Protein AF-A0AAE4YUL5-F1 (afdb_monomer_lite)

pLDDT: mean 82.05, std 11.17, range [48.53, 95.25]

Radius of gyration: 20.86 Å; chains: 1; bounding box: 47×26×71 Å

Sequence (178 aa):
MKFRDRIGEFDAAWAALTATATVVIALVAKMVAPPPTLWREAAQVPYVLEFIVIIILSASMAGRKPDLETNFKWVLPLVLALVCTVAYYVLTTQFSCPFTDNRMAIGWAYLPTAAEYIARNPGQDCSLLIADYIGNTNMIWPAYQIIIMWLFIYFAYVLAVAFAAMTVVRAIQHVLIK

Organism: NCBI:txid2081791

Secondary structure (DSSP, 8-state):
--HHHHHHHHHHHHHHHHHHHHHHHHHHHHHHSPPPB--TTS-PPPHHHHHHHHHHHHHHHHSSPPPTT-THHHHHHHHHHHHHHHHHHHHHHHHEEEETTEEEE--SS--HHHHHHHHHSTT--HHHHHHHTTT-GGGTS-HHHHHHHHHHHHHHHHHHHHHHHHHHHHHHHHHH--

Structure (mmCIF, N/CA/C/O backbone):
data_AF-A0AAE4YUL5-F1
#
_entry.id   AF-A0AAE4YUL5-F1
#
loop_
_atom_site.group_PDB
_atom_site.id
_atom_site.type_symbol
_atom_site.label_atom_id
_atom_site.label_alt_id
_atom_site.label_comp_id
_atom_site.label_asym_id
_atom_site.label_entity_id
_atom_site.label_seq_id
_atom_site.pdbx_PDB_ins_code
_atom_site.Cartn_x
_atom_site.Cartn_y
_atom_site.Cartn_z
_atom_site.occupancy
_atom_site.B_iso_or_equiv
_atom_site.auth_seq_id
_atom_site.auth_comp_id
_atom_site.auth_asym_id
_atom_site.auth_atom_id
_atom_site.pdbx_PDB_model_num
ATOM 1 N N . MET A 1 1 ? -19.839 8.782 43.321 1.00 53.97 1 MET A N 1
ATOM 2 C CA . MET A 1 1 ? -19.091 8.831 42.044 1.00 53.97 1 MET A CA 1
ATOM 3 C C . MET A 1 1 ? -19.842 9.725 41.078 1.00 53.97 1 MET A C 1
ATOM 5 O O . MET A 1 1 ? -21.048 9.542 40.934 1.00 53.97 1 MET A O 1
ATOM 9 N N . LYS A 1 2 ? -19.187 10.753 40.529 1.00 61.16 2 LYS A N 1
ATOM 10 C CA . LYS A 1 2 ? -19.848 11.790 39.722 1.00 61.16 2 LYS A CA 1
ATOM 11 C C . LYS A 1 2 ? -20.058 11.261 38.301 1.00 61.16 2 LYS A C 1
ATOM 13 O O . LYS A 1 2 ? -19.206 10.572 37.762 1.00 61.16 2 LYS A O 1
ATOM 18 N N . PHE A 1 3 ? -21.179 11.618 37.678 1.00 61.88 3 PHE A N 1
ATOM 19 C CA . PHE A 1 3 ? -21.553 11.244 36.302 1.00 61.88 3 PHE A CA 1
ATOM 20 C C . PHE A 1 3 ? -20.430 11.487 35.270 1.00 61.88 3 PHE A C 1
ATOM 22 O O . PHE A 1 3 ? -20.288 10.749 34.302 1.00 61.88 3 PHE A O 1
ATOM 29 N N . ARG A 1 4 ? -19.580 12.486 35.533 1.00 64.81 4 ARG A N 1
ATOM 30 C CA . ARG A 1 4 ? -18.412 12.853 34.727 1.00 64.81 4 ARG A CA 1
ATOM 31 C C . ARG A 1 4 ? -17.292 11.799 34.733 1.00 64.81 4 ARG A C 1
ATOM 33 O O . ARG A 1 4 ? -16.616 11.662 33.721 1.00 64.81 4 ARG A O 1
ATOM 40 N N . ASP A 1 5 ? -17.143 11.033 35.814 1.00 67.81 5 ASP A N 1
ATOM 41 C CA . ASP A 1 5 ? -16.128 9.974 35.926 1.00 67.81 5 ASP A CA 1
ATOM 42 C C . ASP A 1 5 ? -16.498 8.778 35.028 1.00 67.81 5 ASP A C 1
ATOM 44 O O . ASP A 1 5 ? -15.660 8.270 34.289 1.00 67.81 5 ASP A O 1
ATOM 48 N N . ARG A 1 6 ? -17.791 8.412 34.981 1.00 60.84 6 ARG A N 1
ATOM 49 C CA . ARG A 1 6 ? -18.301 7.343 34.097 1.00 60.84 6 ARG A CA 1
ATOM 50 C C . ARG A 1 6 ? -18.202 7.680 32.608 1.00 60.84 6 ARG A C 1
ATOM 52 O O . ARG A 1 6 ? -18.005 6.780 31.800 1.00 60.84 6 ARG A O 1
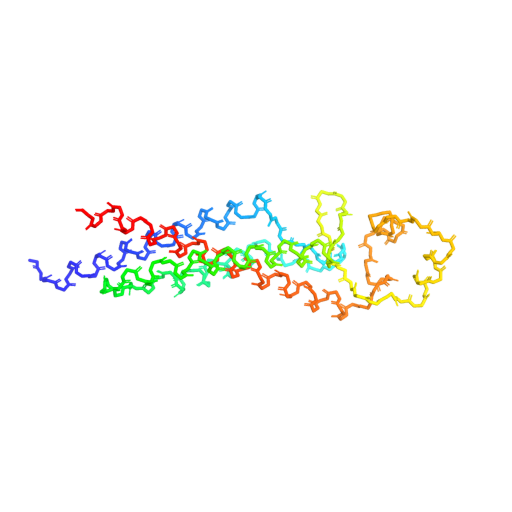ATOM 59 N N . ILE A 1 7 ? -18.354 8.954 32.235 1.00 63.06 7 ILE A N 1
ATOM 60 C CA . ILE A 1 7 ? -18.182 9.391 30.838 1.00 63.06 7 ILE A CA 1
ATOM 61 C C . ILE A 1 7 ? -16.717 9.223 30.417 1.00 63.06 7 ILE A C 1
ATOM 63 O O . ILE A 1 7 ? -16.456 8.671 29.353 1.00 63.06 7 ILE A O 1
ATOM 67 N N . GLY A 1 8 ? -15.770 9.620 31.275 1.00 63.34 8 GLY A N 1
ATOM 68 C CA . GLY A 1 8 ? -14.339 9.467 30.998 1.00 63.34 8 GLY A CA 1
ATOM 69 C C . GLY A 1 8 ? -13.903 8.005 30.860 1.00 63.34 8 GLY A C 1
ATOM 70 O O . GLY A 1 8 ? -13.159 7.674 29.940 1.00 63.34 8 GLY A O 1
ATOM 71 N N . GLU A 1 9 ? -14.407 7.116 31.720 1.00 68.19 9 GLU A N 1
ATOM 72 C CA . GLU A 1 9 ? -14.160 5.670 31.614 1.00 68.19 9 GLU A CA 1
ATOM 73 C C . GLU A 1 9 ? -14.733 5.080 30.320 1.00 68.19 9 GLU A C 1
ATOM 75 O O . GLU A 1 9 ? -14.076 4.274 29.660 1.00 68.19 9 GLU A O 1
ATOM 80 N N . PHE A 1 10 ? -15.935 5.507 29.924 1.00 67.75 10 PHE A N 1
ATOM 81 C CA . PHE A 1 10 ? -16.567 5.051 28.689 1.00 67.75 10 PHE A CA 1
ATOM 82 C C . PHE A 1 10 ? -15.803 5.516 27.444 1.00 67.75 10 PHE A C 1
ATOM 84 O O . PHE A 1 10 ? -15.589 4.727 26.524 1.00 67.75 10 PHE A O 1
ATOM 91 N N . ASP A 1 11 ? -15.351 6.769 27.416 1.00 69.81 11 ASP A N 1
ATOM 92 C CA . ASP A 1 11 ? -14.586 7.311 26.291 1.00 69.81 11 ASP A CA 1
ATOM 93 C C . ASP A 1 11 ? -13.196 6.654 26.187 1.00 69.81 11 ASP A C 1
ATOM 95 O O . ASP A 1 11 ? -12.734 6.349 25.085 1.00 69.81 11 ASP A O 1
ATOM 99 N N . ALA A 1 12 ? -12.560 6.342 27.322 1.00 74.00 12 ALA A N 1
ATOM 100 C CA . ALA A 1 12 ? -11.307 5.589 27.358 1.00 74.00 12 ALA A CA 1
ATOM 101 C C . ALA A 1 12 ? -11.486 4.136 26.883 1.00 74.00 12 ALA A C 1
ATOM 103 O O . ALA A 1 12 ? -10.689 3.643 26.081 1.00 74.00 12 ALA A O 1
ATOM 104 N N . ALA A 1 13 ? -12.552 3.458 27.316 1.00 76.19 13 ALA A N 1
ATOM 105 C CA . ALA A 1 13 ? -12.883 2.110 26.855 1.00 76.19 13 ALA A CA 1
ATOM 106 C C . ALA A 1 13 ? -13.197 2.085 25.349 1.00 76.19 13 ALA A C 1
ATOM 108 O O . ALA A 1 13 ? -12.771 1.178 24.632 1.00 76.19 13 ALA A O 1
ATOM 109 N N . TRP A 1 14 ? -13.886 3.112 24.846 1.00 76.44 14 TRP A N 1
ATOM 110 C CA . TRP A 1 14 ? -14.178 3.277 23.425 1.00 76.44 14 TRP A CA 1
ATOM 111 C C . TRP A 1 14 ? -12.907 3.482 22.589 1.00 76.44 14 TRP A C 1
ATOM 113 O O . TRP A 1 14 ? -12.712 2.830 21.557 1.00 76.44 14 TRP A O 1
ATOM 123 N N . ALA A 1 15 ? -11.998 4.336 23.059 1.00 75.88 15 ALA A N 1
ATOM 124 C CA . ALA A 1 15 ? -10.690 4.533 22.441 1.00 75.88 15 ALA A CA 1
ATOM 125 C C . ALA A 1 15 ? -9.857 3.236 22.436 1.00 75.88 15 ALA A C 1
ATOM 127 O O . ALA A 1 15 ? -9.230 2.902 21.432 1.00 75.88 15 ALA A O 1
ATOM 128 N N . ALA A 1 16 ? -9.898 2.456 23.520 1.00 78.25 16 ALA A N 1
ATOM 129 C CA . ALA A 1 16 ? -9.189 1.181 23.601 1.00 78.25 16 ALA A CA 1
ATOM 130 C C . ALA A 1 16 ? -9.748 0.135 22.618 1.00 78.25 16 ALA A C 1
ATOM 132 O O . ALA A 1 16 ? -8.980 -0.542 21.927 1.00 78.25 16 ALA A O 1
ATOM 133 N N . LEU A 1 17 ? -11.077 0.031 22.499 1.00 78.38 17 LEU A N 1
ATOM 134 C CA . LEU A 1 17 ? -11.736 -0.885 21.560 1.00 78.38 17 LEU A CA 1
ATOM 135 C C . LEU A 1 17 ? -11.424 -0.527 20.104 1.00 78.38 17 LEU A C 1
ATOM 137 O O . LEU A 1 17 ? -11.065 -1.398 19.312 1.00 78.38 17 LEU A O 1
ATOM 141 N N . THR A 1 18 ? -11.517 0.758 19.758 1.00 78.81 18 THR A N 1
ATOM 142 C CA . THR A 1 18 ? -11.222 1.252 18.403 1.00 78.81 18 THR A CA 1
ATOM 143 C C . THR A 1 18 ? -9.760 1.053 18.023 1.00 78.81 18 THR A C 1
ATOM 145 O O . THR A 1 18 ? -9.481 0.589 16.914 1.00 78.81 18 THR A O 1
ATOM 148 N N . ALA A 1 19 ? -8.829 1.326 18.940 1.00 81.12 19 ALA A N 1
ATOM 149 C CA . ALA A 1 19 ? -7.408 1.064 18.734 1.00 81.12 19 ALA A CA 1
ATOM 150 C C . ALA A 1 19 ? -7.133 -0.434 18.532 1.00 81.12 19 ALA A C 1
ATOM 152 O O . ALA A 1 19 ? -6.438 -0.808 17.590 1.00 81.12 19 ALA A O 1
ATOM 153 N N . THR A 1 20 ? -7.731 -1.300 19.354 1.00 83.88 20 THR A N 1
ATOM 154 C CA . THR A 1 20 ? -7.545 -2.757 19.247 1.00 83.88 20 THR A CA 1
ATOM 155 C C . THR A 1 20 ? -8.085 -3.298 17.924 1.00 83.88 20 THR A C 1
ATOM 157 O O . THR A 1 20 ? -7.374 -4.011 17.217 1.00 83.88 20 THR A O 1
ATOM 160 N N . ALA A 1 21 ? -9.310 -2.923 17.540 1.00 82.69 21 ALA A N 1
ATOM 161 C CA . ALA A 1 21 ? -9.900 -3.329 16.264 1.00 82.69 21 ALA A CA 1
ATOM 162 C C . ALA A 1 21 ? -9.049 -2.859 15.075 1.00 82.69 21 ALA A C 1
ATOM 164 O O . ALA A 1 21 ? -8.767 -3.633 14.163 1.00 82.69 21 ALA A O 1
ATOM 165 N N . THR A 1 22 ? -8.581 -1.611 15.125 1.00 82.44 22 THR A N 1
ATOM 166 C CA . THR A 1 22 ? -7.681 -1.035 14.123 1.00 82.44 22 THR A CA 1
ATOM 167 C C . THR A 1 22 ? -6.387 -1.836 13.987 1.00 82.44 22 THR A C 1
ATOM 169 O O . THR A 1 22 ? -5.991 -2.166 12.873 1.00 82.44 22 THR A O 1
ATOM 172 N N . VAL A 1 23 ? -5.741 -2.175 15.106 1.00 84.94 23 VAL A N 1
ATOM 173 C CA . VAL A 1 23 ? -4.501 -2.965 15.124 1.00 84.94 23 VAL A CA 1
ATOM 174 C C . VAL A 1 23 ? -4.720 -4.335 14.488 1.00 84.94 23 VAL A C 1
ATOM 176 O O . VAL A 1 23 ? -3.956 -4.730 13.609 1.00 84.94 23 VAL A O 1
ATOM 179 N N . VAL A 1 24 ? -5.777 -5.044 14.891 1.00 87.50 24 VAL A N 1
ATOM 180 C CA . VAL A 1 24 ? -6.096 -6.374 14.352 1.00 87.50 24 VAL A CA 1
ATOM 181 C C . VAL A 1 24 ? -6.345 -6.300 12.847 1.00 87.50 24 VAL A C 1
ATOM 183 O O . VAL A 1 24 ? -5.797 -7.098 12.092 1.00 87.50 24 VAL A O 1
ATOM 186 N N . ILE A 1 25 ? -7.118 -5.318 12.388 1.00 87.56 25 ILE A N 1
ATOM 187 C CA . ILE A 1 25 ? -7.466 -5.174 10.970 1.00 87.56 25 ILE A CA 1
ATOM 188 C C . ILE A 1 25 ? -6.254 -4.760 10.141 1.00 87.56 25 ILE A C 1
ATOM 190 O O . ILE A 1 25 ? -6.070 -5.294 9.053 1.00 87.56 25 ILE A O 1
ATOM 194 N N . ALA A 1 26 ? -5.389 -3.887 10.657 1.00 84.00 26 ALA A N 1
ATOM 195 C CA . ALA A 1 26 ? -4.133 -3.534 10.002 1.00 84.00 26 ALA A CA 1
ATOM 196 C C . ALA A 1 26 ? -3.204 -4.751 9.840 1.00 84.00 26 ALA A C 1
ATOM 198 O O . ALA A 1 26 ? -2.591 -4.920 8.785 1.00 84.00 26 ALA A O 1
ATOM 199 N N . LEU A 1 27 ? -3.127 -5.624 10.853 1.00 86.88 27 LEU A N 1
ATOM 200 C CA . LEU A 1 27 ? -2.355 -6.869 10.780 1.00 86.88 27 LEU A CA 1
ATOM 201 C C . LEU A 1 27 ? -2.937 -7.839 9.746 1.00 86.88 27 LEU A C 1
ATOM 203 O O . LEU A 1 27 ? -2.198 -8.345 8.903 1.00 86.88 27 LEU A O 1
ATOM 207 N N . VAL A 1 28 ? -4.254 -8.062 9.778 1.00 88.00 28 VAL A N 1
ATOM 208 C CA . VAL A 1 28 ? -4.941 -8.940 8.818 1.00 88.00 28 VAL A CA 1
ATOM 209 C C . VAL A 1 28 ? -4.791 -8.406 7.395 1.00 88.00 28 VAL A C 1
ATOM 211 O O . VAL A 1 28 ? -4.443 -9.166 6.496 1.00 88.00 28 VAL A O 1
ATOM 214 N N . ALA A 1 29 ? -4.987 -7.104 7.186 1.00 86.25 29 ALA A N 1
ATOM 215 C CA . ALA A 1 29 ? -4.842 -6.477 5.876 1.00 86.25 29 ALA A CA 1
ATOM 216 C C . ALA A 1 29 ? -3.440 -6.687 5.300 1.00 86.25 29 ALA A C 1
ATOM 218 O O . ALA A 1 29 ? -3.310 -7.084 4.145 1.00 86.25 29 ALA A O 1
ATOM 219 N N . LYS A 1 30 ? -2.402 -6.529 6.127 1.00 84.56 30 LYS A N 1
ATOM 220 C CA . LYS A 1 30 ? -1.016 -6.744 5.706 1.00 84.56 30 LYS A CA 1
ATOM 221 C C . LYS A 1 30 ? -0.727 -8.198 5.322 1.00 84.56 30 LYS A C 1
ATOM 223 O O . LYS A 1 30 ? 0.074 -8.432 4.425 1.00 84.56 30 LYS A O 1
ATOM 228 N N . MET A 1 31 ? -1.354 -9.165 5.993 1.00 86.69 31 MET A N 1
ATOM 229 C CA . MET A 1 31 ? -1.189 -10.589 5.678 1.00 86.69 31 MET A CA 1
ATOM 230 C C . MET A 1 31 ? -1.940 -11.004 4.412 1.00 86.69 31 MET A C 1
ATOM 232 O O . MET A 1 31 ? -1.458 -11.846 3.663 1.00 86.69 31 MET A O 1
ATOM 236 N N . VAL A 1 32 ? -3.127 -10.439 4.187 1.00 87.62 32 VAL A N 1
ATOM 237 C CA . VAL A 1 32 ? -3.997 -10.821 3.066 1.00 87.62 32 VAL A CA 1
ATOM 238 C C . VAL A 1 32 ? -3.602 -10.103 1.778 1.00 87.62 32 VAL A C 1
ATOM 240 O O . VAL A 1 32 ? -3.636 -10.700 0.705 1.00 87.62 32 VAL A O 1
ATOM 243 N N . ALA A 1 33 ? -3.251 -8.824 1.875 1.00 86.00 33 ALA A N 1
ATOM 244 C CA . ALA A 1 33 ? -3.008 -7.961 0.730 1.00 86.00 33 ALA A CA 1
ATOM 245 C C . ALA A 1 33 ? -1.938 -6.908 1.067 1.00 86.00 33 ALA A C 1
ATOM 247 O O . ALA A 1 33 ? -2.267 -5.741 1.295 1.00 86.00 33 ALA A O 1
ATOM 248 N N . PRO A 1 34 ? -0.653 -7.304 1.142 1.00 87.06 34 PRO A N 1
ATOM 249 C CA . PRO A 1 34 ? 0.419 -6.359 1.412 1.00 87.06 34 PRO A CA 1
ATOM 250 C C . PRO A 1 34 ? 0.490 -5.307 0.294 1.00 87.06 34 PRO A C 1
ATOM 252 O O . PRO A 1 34 ? 0.358 -5.646 -0.889 1.00 87.06 34 PRO A O 1
ATOM 255 N N . PRO A 1 35 ? 0.702 -4.021 0.621 1.00 87.00 35 PRO A N 1
ATOM 256 C CA . PRO A 1 35 ? 0.889 -3.007 -0.403 1.00 87.00 35 PRO A CA 1
ATOM 257 C C . PRO A 1 35 ? 2.162 -3.296 -1.209 1.00 87.00 35 PRO A C 1
ATOM 259 O O . PRO A 1 35 ? 3.116 -3.880 -0.685 1.00 87.00 35 PRO A O 1
ATOM 262 N N . PRO A 1 36 ? 2.196 -2.900 -2.492 1.00 87.44 36 PRO A N 1
ATOM 263 C CA . PRO A 1 36 ? 3.362 -3.129 -3.321 1.00 87.44 36 PRO A CA 1
ATOM 264 C C . PRO A 1 36 ? 4.572 -2.373 -2.773 1.00 87.44 36 PRO A C 1
ATOM 266 O O . PRO A 1 36 ? 4.456 -1.275 -2.222 1.00 87.44 36 PRO A O 1
ATOM 269 N N . THR A 1 37 ? 5.753 -2.945 -2.960 1.00 88.19 37 THR A N 1
ATOM 270 C CA . THR A 1 37 ? 7.012 -2.283 -2.631 1.00 88.19 37 THR A CA 1
ATOM 271 C C . THR A 1 37 ? 7.421 -1.330 -3.754 1.00 88.19 37 THR A C 1
ATOM 273 O O . THR A 1 37 ? 6.944 -1.418 -4.887 1.00 88.19 37 THR A O 1
ATOM 276 N N . LEU A 1 38 ? 8.354 -0.429 -3.452 1.00 85.06 38 LEU A N 1
ATOM 277 C CA . LEU A 1 38 ? 9.123 0.295 -4.468 1.00 85.06 38 LEU A CA 1
ATOM 278 C C . LEU A 1 38 ? 10.114 -0.673 -5.165 1.00 85.06 38 LEU A C 1
ATOM 280 O O . LEU A 1 38 ? 9.925 -1.892 -5.149 1.00 85.06 38 LEU A O 1
ATOM 284 N N . TRP A 1 39 ? 11.178 -0.149 -5.779 1.00 80.44 39 TRP A N 1
ATOM 285 C CA . TRP A 1 39 ? 12.273 -0.965 -6.316 1.00 80.44 39 TRP A CA 1
ATOM 286 C C . TRP A 1 39 ? 13.130 -1.580 -5.202 1.00 80.44 39 TRP A C 1
ATOM 288 O O . TRP A 1 39 ? 13.133 -1.106 -4.064 1.00 80.44 39 TRP A O 1
ATOM 298 N N . ARG A 1 40 ? 13.892 -2.627 -5.542 1.00 75.44 40 ARG A N 1
ATOM 299 C CA . ARG A 1 40 ? 14.708 -3.409 -4.594 1.00 75.44 40 ARG A CA 1
ATOM 300 C C . ARG A 1 40 ? 15.669 -2.568 -3.744 1.00 75.44 40 ARG A C 1
ATOM 302 O O . ARG A 1 40 ? 15.865 -2.872 -2.574 1.00 75.44 40 ARG A O 1
ATOM 309 N N . GLU A 1 41 ? 16.263 -1.537 -4.339 1.00 70.25 41 GLU A N 1
ATOM 310 C CA . GLU A 1 41 ? 17.254 -0.664 -3.690 1.00 70.25 41 GLU A CA 1
ATOM 311 C C . GLU A 1 41 ? 16.650 0.597 -3.057 1.00 70.25 41 GLU A C 1
ATOM 313 O O . GLU A 1 41 ? 17.370 1.387 -2.448 1.00 70.25 41 GLU A O 1
ATOM 318 N N . ALA A 1 42 ? 15.339 0.825 -3.191 1.00 68.88 42 ALA A N 1
ATOM 319 C CA . ALA A 1 42 ? 14.697 1.918 -2.477 1.00 68.88 42 ALA A CA 1
ATOM 320 C C . ALA A 1 42 ? 14.815 1.638 -0.979 1.00 68.88 42 ALA A C 1
ATOM 322 O O . ALA A 1 42 ? 14.559 0.513 -0.545 1.00 68.88 42 ALA A O 1
ATOM 323 N N . ALA A 1 43 ? 15.151 2.655 -0.182 1.00 64.06 43 ALA A N 1
ATOM 324 C CA . ALA A 1 43 ? 14.983 2.569 1.261 1.00 64.06 43 ALA A CA 1
ATOM 325 C C . ALA A 1 43 ? 13.510 2.234 1.531 1.00 64.06 43 ALA A C 1
ATOM 327 O O . ALA A 1 43 ? 12.631 3.084 1.375 1.00 64.06 43 ALA A O 1
ATOM 328 N N . GLN A 1 44 ? 13.230 0.966 1.839 1.00 66.31 44 GLN A N 1
ATOM 329 C CA . GLN A 1 44 ? 11.875 0.533 2.128 1.00 66.31 44 GLN A CA 1
ATOM 330 C C . GLN A 1 44 ? 11.413 1.299 3.361 1.00 66.31 44 GLN A C 1
ATOM 332 O O . GLN A 1 44 ? 12.152 1.406 4.345 1.00 66.31 44 GLN A O 1
ATOM 337 N N . VAL A 1 45 ? 10.202 1.858 3.299 1.00 64.94 45 VAL A N 1
ATOM 338 C CA . VAL A 1 45 ? 9.589 2.466 4.479 1.00 64.94 45 VAL A CA 1
ATOM 339 C C . VAL A 1 45 ? 9.607 1.402 5.577 1.00 64.94 45 VAL A C 1
ATOM 341 O O . VAL A 1 45 ? 9.106 0.299 5.343 1.00 64.94 45 VAL A O 1
ATOM 344 N N . PRO A 1 46 ? 10.206 1.674 6.752 1.00 73.06 46 PRO A N 1
ATOM 345 C CA . PRO A 1 46 ? 10.262 0.684 7.811 1.00 73.06 46 PRO A CA 1
ATOM 346 C C . PRO A 1 46 ? 8.844 0.221 8.123 1.00 73.06 46 PRO A C 1
ATOM 348 O O . PRO A 1 46 ? 7.965 1.054 8.342 1.00 73.06 46 PRO A O 1
ATOM 351 N N . TYR A 1 47 ? 8.622 -1.092 8.189 1.00 69.75 47 TYR A N 1
ATOM 352 C CA . TYR A 1 47 ? 7.302 -1.678 8.456 1.00 69.75 47 TYR A CA 1
ATOM 353 C C . TYR A 1 47 ? 6.597 -1.080 9.683 1.00 69.75 47 TYR A C 1
ATOM 355 O O . TYR A 1 47 ? 5.371 -1.037 9.746 1.00 69.75 47 TYR A O 1
ATOM 363 N N . VAL A 1 48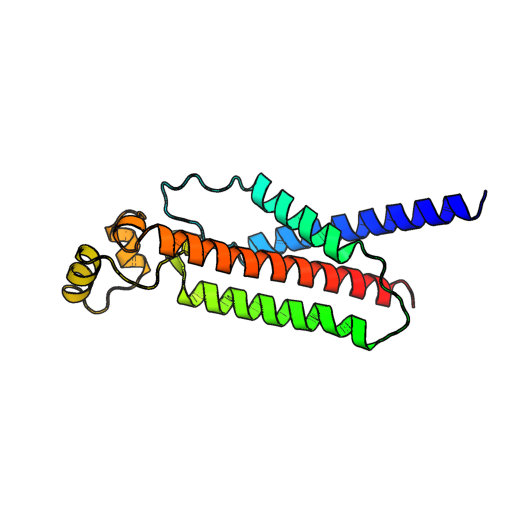 ? 7.380 -0.617 10.659 1.00 69.50 48 VAL A N 1
ATOM 364 C CA . VAL A 1 48 ? 6.901 0.058 11.867 1.00 69.50 48 VAL A CA 1
ATOM 365 C C . VAL A 1 48 ? 6.264 1.413 11.543 1.00 69.50 48 VAL A C 1
ATOM 367 O O . VAL A 1 48 ? 5.226 1.745 12.105 1.00 69.50 48 VAL A O 1
ATOM 370 N N . LEU A 1 49 ? 6.842 2.188 10.623 1.00 73.81 49 LEU A N 1
ATOM 371 C CA . LEU A 1 49 ? 6.344 3.513 10.253 1.00 73.81 49 LEU A CA 1
ATOM 372 C C . LEU A 1 49 ? 5.016 3.416 9.492 1.00 73.81 49 LEU A C 1
ATOM 374 O O . LEU A 1 49 ? 4.073 4.139 9.799 1.00 73.81 49 LEU A O 1
ATOM 378 N N . GLU A 1 50 ? 4.924 2.470 8.558 1.00 71.12 50 GLU A N 1
ATOM 379 C CA . GLU A 1 50 ? 3.683 2.132 7.853 1.00 71.12 50 GLU A CA 1
ATOM 380 C C . GLU A 1 50 ? 2.572 1.738 8.837 1.00 71.12 50 GLU A C 1
ATOM 382 O O . GLU A 1 50 ? 1.464 2.277 8.797 1.00 71.12 50 GLU A O 1
ATOM 387 N N . PHE A 1 51 ? 2.893 0.854 9.783 1.00 73.38 51 PHE A N 1
ATOM 388 C CA . PHE A 1 51 ? 1.951 0.401 10.799 1.00 73.38 51 PHE A CA 1
ATOM 389 C C . PHE A 1 51 ? 1.457 1.546 11.695 1.00 73.38 51 PHE A C 1
ATOM 391 O O . PHE A 1 51 ? 0.257 1.660 11.947 1.00 73.38 51 PHE A O 1
ATOM 398 N N . ILE A 1 52 ? 2.356 2.436 12.125 1.00 78.69 52 ILE A N 1
ATOM 399 C CA . ILE A 1 52 ? 2.003 3.615 12.928 1.00 78.69 52 ILE A CA 1
ATOM 400 C C . ILE A 1 52 ? 1.060 4.543 12.153 1.00 78.69 52 ILE A C 1
ATOM 402 O O . ILE A 1 52 ? 0.053 4.983 12.708 1.00 78.69 52 ILE A O 1
ATOM 406 N N . VAL A 1 53 ? 1.340 4.816 10.874 1.00 78.00 53 VAL A N 1
ATOM 407 C CA . VAL A 1 53 ? 0.491 5.678 10.033 1.00 78.00 53 VAL A CA 1
ATOM 408 C C . VAL A 1 53 ? -0.916 5.096 9.895 1.00 78.00 53 VAL A C 1
ATOM 410 O O . VAL A 1 53 ? -1.898 5.819 10.082 1.00 78.00 53 VAL A O 1
ATOM 413 N N . ILE A 1 54 ? -1.024 3.790 9.635 1.00 75.81 54 ILE A N 1
ATOM 414 C CA . ILE A 1 54 ? -2.311 3.094 9.517 1.00 75.81 54 ILE A CA 1
ATOM 415 C C . ILE A 1 54 ? -3.094 3.171 10.828 1.00 75.81 54 ILE A C 1
ATOM 417 O O . ILE A 1 54 ? -4.288 3.475 10.798 1.00 75.81 54 ILE A O 1
ATOM 421 N N . ILE A 1 55 ? -2.438 2.939 11.971 1.00 73.69 55 ILE A N 1
ATOM 422 C CA . ILE A 1 55 ? -3.090 3.007 13.284 1.00 73.69 55 ILE A CA 1
ATOM 423 C C . ILE A 1 55 ? -3.588 4.415 13.573 1.00 73.69 55 ILE A C 1
ATOM 425 O O . ILE A 1 55 ? -4.748 4.569 13.942 1.00 73.69 55 ILE A O 1
ATOM 429 N N . ILE A 1 56 ? -2.746 5.437 13.404 1.00 80.50 56 ILE A N 1
ATOM 430 C CA . ILE A 1 56 ? -3.114 6.824 13.716 1.00 80.50 56 ILE A CA 1
ATOM 431 C C . ILE A 1 56 ? -4.295 7.268 12.848 1.00 80.50 56 ILE A C 1
ATOM 433 O O . ILE A 1 56 ? -5.275 7.802 13.373 1.00 80.50 56 ILE A O 1
ATOM 437 N N . LEU A 1 57 ? -4.242 7.014 11.537 1.00 77.25 57 LEU A N 1
ATOM 438 C CA . LEU A 1 57 ? -5.322 7.388 10.622 1.00 77.25 57 LEU A CA 1
ATOM 439 C C . LEU A 1 57 ? -6.614 6.649 10.959 1.00 77.25 57 LEU A C 1
ATOM 441 O O . LEU A 1 57 ? -7.643 7.283 11.193 1.00 77.25 57 LEU A O 1
ATOM 445 N N . SER A 1 58 ? -6.554 5.328 11.082 1.00 69.12 58 SER A N 1
ATOM 446 C CA . SER A 1 58 ? -7.729 4.509 11.379 1.00 69.12 58 SER A CA 1
ATOM 447 C C . SER A 1 58 ? -8.330 4.841 12.750 1.00 69.12 58 SER A C 1
ATOM 449 O O . SER A 1 58 ? -9.545 4.994 12.853 1.00 69.12 58 SER A O 1
ATOM 451 N N . ALA A 1 59 ? -7.509 5.055 13.784 1.00 70.12 59 ALA A N 1
ATOM 452 C CA . ALA A 1 59 ? -7.972 5.456 15.112 1.00 70.12 59 ALA A CA 1
ATOM 453 C C . ALA A 1 59 ? -8.585 6.864 15.110 1.00 70.12 59 ALA A C 1
ATOM 455 O O . ALA A 1 59 ? -9.611 7.083 15.748 1.00 70.12 59 ALA A O 1
ATOM 456 N N . SER A 1 60 ? -8.021 7.814 14.357 1.00 73.50 60 SER A N 1
ATOM 457 C CA . SER A 1 60 ? -8.583 9.169 14.248 1.00 73.50 60 SER A CA 1
ATOM 458 C C . SER A 1 60 ? -9.947 9.192 13.544 1.00 73.50 60 SER A C 1
ATOM 460 O O . SER A 1 60 ? -10.824 9.981 13.909 1.00 73.50 60 SER A O 1
ATOM 462 N N . MET A 1 61 ? -10.153 8.298 12.572 1.00 68.94 61 MET A N 1
ATOM 463 C CA . MET A 1 61 ? -11.408 8.178 11.831 1.00 68.94 61 MET A CA 1
ATOM 464 C C . MET A 1 61 ? -12.454 7.348 12.595 1.00 68.94 61 MET A C 1
ATOM 466 O O . MET A 1 61 ? -13.628 7.720 12.617 1.00 68.94 61 MET A O 1
ATOM 470 N N . ALA A 1 62 ? -12.040 6.267 13.266 1.00 64.19 62 ALA A N 1
ATOM 471 C CA . ALA A 1 62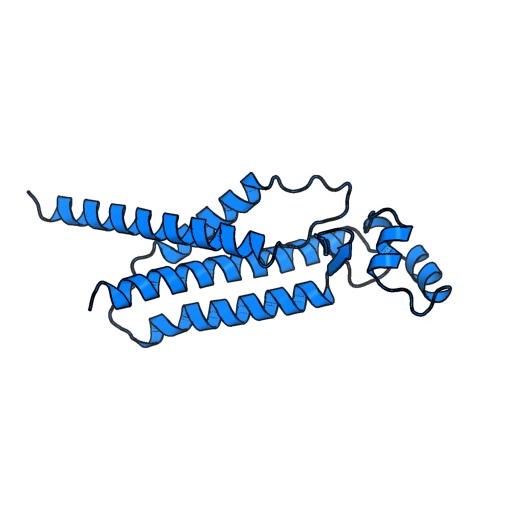 ? -12.917 5.368 14.023 1.00 64.19 62 ALA A CA 1
ATOM 472 C C . ALA A 1 62 ? -13.225 5.840 15.454 1.00 64.19 62 ALA A C 1
ATOM 474 O O . ALA A 1 62 ? -14.271 5.496 16.002 1.00 64.19 62 ALA A O 1
ATOM 475 N N . GLY A 1 63 ? -12.343 6.640 16.057 1.00 60.22 63 GLY A N 1
ATOM 476 C CA . GLY A 1 63 ? -12.470 7.136 17.430 1.00 60.22 63 GLY A CA 1
ATOM 477 C C . GLY A 1 63 ? -13.554 8.198 17.617 1.00 60.22 63 GLY A C 1
ATOM 478 O O . GLY A 1 63 ? -13.954 8.474 18.747 1.00 60.22 63 GLY A O 1
ATOM 479 N N . ARG A 1 64 ? -14.085 8.778 16.531 1.00 65.38 64 ARG A N 1
ATOM 480 C CA . ARG A 1 64 ? -15.226 9.696 16.624 1.00 65.38 64 ARG A CA 1
ATOM 481 C C . ARG A 1 64 ? -16.482 8.911 16.987 1.00 65.38 64 ARG A C 1
ATOM 483 O O . ARG A 1 64 ? -16.969 8.111 16.189 1.00 65.38 64 ARG A O 1
ATOM 490 N N . LYS A 1 65 ? -17.009 9.164 18.189 1.00 61.38 65 LYS A N 1
ATOM 491 C CA . LYS A 1 65 ? -18.278 8.607 18.668 1.00 61.38 65 LYS A CA 1
ATOM 492 C C . LYS A 1 65 ? -19.374 8.920 17.638 1.00 61.38 65 LYS A C 1
ATOM 494 O O . LYS A 1 65 ? -19.600 10.096 17.351 1.00 61.38 65 LYS A O 1
ATOM 499 N N . PRO A 1 66 ? -19.998 7.912 17.013 1.00 58.25 66 PRO A N 1
ATOM 500 C CA . PRO A 1 66 ? -21.034 8.169 16.027 1.00 58.25 66 PRO A CA 1
ATOM 501 C C . PRO A 1 66 ? -22.323 8.611 16.724 1.00 58.25 66 PRO A C 1
ATOM 503 O O . PRO A 1 66 ? -22.744 7.990 17.699 1.00 58.25 66 PRO A O 1
ATOM 506 N N . ASP A 1 67 ? -22.964 9.655 16.195 1.00 59.75 67 ASP A N 1
ATOM 507 C CA . ASP A 1 67 ? -24.348 9.981 16.548 1.00 59.75 67 ASP A CA 1
ATOM 508 C C . ASP A 1 67 ? -25.259 8.826 16.121 1.00 59.75 67 ASP A C 1
ATOM 510 O O . ASP A 1 67 ? -25.346 8.494 14.934 1.00 59.75 67 ASP A O 1
ATOM 514 N N . LEU A 1 68 ? -25.928 8.223 17.106 1.00 54.31 68 LEU A N 1
ATOM 515 C CA . LEU A 1 68 ? -26.789 7.038 16.992 1.00 54.31 68 LEU A CA 1
ATOM 516 C C . LEU A 1 68 ? -28.055 7.256 16.139 1.00 54.31 68 LEU A C 1
ATOM 518 O O . LEU A 1 68 ? -28.772 6.302 15.858 1.00 54.31 68 LEU A O 1
ATOM 522 N N . GLU A 1 69 ? -28.348 8.481 15.704 1.00 56.19 69 GLU A N 1
ATOM 523 C CA . GLU A 1 69 ? -29.685 8.845 15.215 1.00 56.19 69 GLU A CA 1
ATOM 524 C C . GLU A 1 69 ? -30.007 8.453 13.762 1.00 56.19 69 GLU A C 1
ATOM 526 O O . GLU A 1 69 ? -31.109 8.717 13.293 1.00 56.19 69 GLU A O 1
ATOM 531 N N . THR A 1 70 ? -29.101 7.836 12.994 1.00 53.00 70 THR A N 1
ATOM 532 C CA . THR A 1 70 ? -29.399 7.543 11.574 1.00 53.00 70 THR A CA 1
ATOM 533 C C . THR A 1 70 ? -28.843 6.209 11.077 1.00 53.00 70 THR A C 1
ATOM 535 O O . THR A 1 70 ? -27.649 6.082 10.809 1.00 53.00 70 THR A O 1
ATOM 538 N N . ASN A 1 71 ? -29.742 5.245 10.829 1.00 60.62 71 ASN A N 1
ATOM 539 C CA . ASN A 1 71 ? -29.456 3.932 10.219 1.00 60.62 71 ASN A CA 1
ATOM 540 C C . ASN A 1 71 ? -28.626 4.023 8.922 1.00 60.62 71 ASN A C 1
ATOM 542 O O . ASN A 1 71 ? -27.791 3.163 8.651 1.00 60.62 71 ASN A O 1
ATOM 546 N N . PHE A 1 72 ? -28.798 5.095 8.139 1.00 59.19 72 PHE A N 1
ATOM 547 C CA . PHE A 1 72 ? -28.057 5.319 6.893 1.00 59.19 72 PHE A CA 1
ATOM 548 C C . PHE A 1 72 ? -26.544 5.494 7.109 1.00 59.19 72 PHE A C 1
ATOM 550 O O . PHE A 1 72 ? -25.735 5.119 6.260 1.00 59.19 72 PHE A O 1
ATOM 557 N N . LYS A 1 73 ? -26.129 6.014 8.272 1.00 68.62 73 LYS A N 1
ATOM 558 C CA . LYS A 1 73 ? -24.713 6.257 8.562 1.00 68.62 73 LYS A CA 1
ATOM 559 C C . LYS A 1 73 ? -23.936 4.952 8.746 1.00 68.62 73 LYS A C 1
ATOM 561 O O . LYS A 1 73 ? -22.735 4.964 8.505 1.00 68.62 73 LYS A O 1
ATOM 566 N N . TRP A 1 74 ? -24.567 3.834 9.122 1.00 70.00 74 TRP A N 1
ATOM 567 C CA . TRP A 1 74 ? -23.870 2.551 9.320 1.00 70.00 74 TRP A CA 1
ATOM 568 C C . TRP A 1 74 ? -23.384 1.917 8.009 1.00 70.00 74 TRP A C 1
ATOM 570 O O . TRP A 1 74 ? -22.295 1.350 7.970 1.00 70.00 74 TRP A O 1
ATOM 580 N N . VAL A 1 75 ? -24.146 2.079 6.924 1.00 81.25 75 VAL A N 1
ATOM 581 C CA . VAL A 1 75 ? -23.838 1.478 5.615 1.00 81.25 75 VAL A CA 1
ATOM 582 C C . VAL A 1 75 ? -22.715 2.226 4.890 1.00 81.25 75 VAL A C 1
ATOM 584 O O . VAL A 1 75 ? -21.931 1.620 4.165 1.00 81.25 75 VAL A O 1
ATOM 587 N N . LEU A 1 76 ? -22.583 3.536 5.116 1.00 84.94 76 LEU A N 1
ATOM 588 C CA . LEU A 1 76 ? -21.583 4.369 4.444 1.00 84.94 76 LEU A CA 1
ATOM 589 C C . LEU A 1 76 ? -20.126 3.867 4.586 1.00 84.94 76 LEU A C 1
ATOM 591 O O . LEU A 1 76 ? -19.475 3.707 3.556 1.00 84.94 76 LEU A O 1
ATOM 595 N N . PRO A 1 77 ? -19.580 3.599 5.792 1.00 85.56 77 PRO A N 1
ATOM 596 C CA . PRO A 1 77 ? -18.209 3.101 5.924 1.00 85.56 77 PRO A CA 1
ATOM 597 C C . PRO A 1 77 ? -18.021 1.717 5.303 1.00 85.56 77 PRO A C 1
ATOM 599 O O . PRO A 1 77 ? -16.946 1.459 4.776 1.00 85.56 77 PRO A O 1
ATOM 602 N N . LEU A 1 78 ? -19.055 0.867 5.293 1.00 87.75 78 LEU A N 1
ATOM 603 C CA . LEU A 1 78 ? -19.007 -0.432 4.620 1.00 87.75 78 LEU A CA 1
ATOM 604 C C . LEU A 1 78 ? -18.872 -0.257 3.101 1.00 87.75 78 LEU A C 1
ATOM 606 O O . LEU A 1 78 ? -18.026 -0.892 2.477 1.00 87.75 78 LEU A O 1
ATOM 610 N N . VAL A 1 79 ? -19.679 0.628 2.510 1.00 90.81 79 VAL A N 1
ATOM 611 C CA . VAL A 1 79 ? -19.611 0.932 1.073 1.00 90.81 79 VAL A CA 1
ATOM 612 C C . VAL A 1 79 ? -18.262 1.554 0.721 1.00 90.81 79 VAL A C 1
ATOM 614 O O . VAL A 1 79 ? -17.638 1.134 -0.248 1.00 90.81 79 VAL A O 1
ATOM 617 N N . LEU A 1 80 ? -17.773 2.505 1.522 1.00 91.50 80 LEU A N 1
ATOM 618 C CA . LEU A 1 80 ? -16.460 3.117 1.306 1.00 91.50 80 LEU A CA 1
ATOM 619 C C . LEU A 1 80 ? -15.322 2.103 1.457 1.00 91.50 80 LEU A C 1
ATOM 621 O O . LEU A 1 80 ? -14.410 2.112 0.636 1.00 91.50 80 LEU A O 1
ATOM 625 N N . ALA A 1 81 ? -15.395 1.195 2.436 1.00 90.19 81 ALA A N 1
ATOM 626 C CA . ALA A 1 81 ? -14.434 0.105 2.577 1.00 90.19 81 ALA A CA 1
ATOM 627 C C . ALA A 1 81 ? -14.408 -0.749 1.310 1.00 90.19 81 ALA A C 1
ATOM 629 O O . ALA A 1 81 ? -13.344 -0.945 0.735 1.00 90.19 81 ALA A O 1
ATOM 630 N N . LEU A 1 82 ? -15.578 -1.174 0.824 1.00 93.38 82 LEU A N 1
ATOM 631 C CA . LEU A 1 82 ? -15.688 -1.984 -0.386 1.00 93.38 82 LEU A CA 1
ATOM 632 C C . LEU A 1 82 ? -15.119 -1.259 -1.613 1.00 93.38 82 LEU A C 1
ATOM 634 O O . LEU A 1 82 ? -14.314 -1.835 -2.343 1.00 93.38 82 LEU A O 1
ATOM 638 N N . VAL A 1 83 ? -15.495 0.006 -1.825 1.00 95.25 83 VAL A N 1
ATOM 639 C CA . VAL A 1 83 ? -15.007 0.818 -2.951 1.00 95.25 83 VAL A CA 1
ATOM 640 C C . VAL A 1 83 ? -13.491 0.989 -2.880 1.00 95.25 83 VAL A C 1
ATOM 642 O O . VAL A 1 83 ? -12.813 0.774 -3.882 1.00 95.25 83 VAL A O 1
ATOM 645 N N . CYS A 1 84 ? -12.939 1.322 -1.710 1.00 93.56 84 CYS A N 1
ATOM 646 C CA . CYS A 1 84 ? -11.497 1.473 -1.528 1.00 93.56 84 CYS A CA 1
ATOM 647 C C . CYS A 1 84 ? -10.749 0.148 -1.707 1.00 93.56 84 CYS A C 1
ATOM 649 O O . CYS A 1 84 ? -9.693 0.139 -2.332 1.00 93.56 84 CYS A O 1
ATOM 651 N N . THR A 1 85 ? -11.292 -0.972 -1.224 1.00 92.88 85 THR A N 1
ATOM 652 C CA . THR A 1 85 ? -10.704 -2.302 -1.426 1.00 92.88 85 THR A CA 1
ATOM 653 C C . THR A 1 85 ? -10.678 -2.670 -2.906 1.00 92.88 85 THR A C 1
ATOM 655 O O . THR A 1 85 ? -9.632 -3.071 -3.412 1.00 92.88 85 THR A O 1
ATOM 658 N N . VAL A 1 86 ? -11.789 -2.492 -3.627 1.00 95.19 86 VAL A N 1
ATOM 659 C CA . VAL A 1 86 ? -11.847 -2.754 -5.074 1.00 95.19 86 VAL A CA 1
ATOM 660 C C . VAL A 1 86 ? -10.875 -1.844 -5.822 1.00 95.19 86 VAL A C 1
ATOM 662 O O . VAL A 1 86 ? -10.107 -2.331 -6.649 1.00 95.19 86 VAL A O 1
ATOM 665 N N . ALA A 1 87 ? -10.850 -0.548 -5.501 1.00 94.38 87 ALA A N 1
ATOM 666 C CA . ALA A 1 87 ? -9.913 0.399 -6.097 1.00 94.38 87 ALA A CA 1
ATOM 667 C C . ALA A 1 87 ? -8.457 -0.016 -5.850 1.00 94.38 87 ALA A C 1
ATOM 669 O O . ALA A 1 87 ? -7.665 -0.039 -6.788 1.00 94.38 87 ALA A O 1
ATOM 670 N N . TYR A 1 88 ? -8.112 -0.413 -4.623 1.00 94.38 88 TYR A N 1
ATOM 671 C CA . TYR A 1 88 ? -6.784 -0.920 -4.287 1.00 94.38 88 TYR A CA 1
ATOM 672 C C . TYR A 1 88 ? -6.414 -2.149 -5.128 1.00 94.38 88 TYR A C 1
ATOM 674 O O . TYR A 1 88 ? -5.323 -2.177 -5.697 1.00 94.38 88 TYR A O 1
ATOM 682 N N . TYR A 1 89 ? -7.309 -3.133 -5.271 1.00 94.00 89 TYR A N 1
ATOM 683 C CA . TYR A 1 89 ? -7.033 -4.316 -6.089 1.00 94.00 89 TYR A CA 1
ATOM 684 C C . TYR A 1 89 ? -6.862 -3.964 -7.566 1.00 94.00 89 TYR A C 1
ATOM 686 O O . TYR A 1 89 ? -5.886 -4.395 -8.174 1.00 94.00 89 TYR A O 1
ATOM 694 N N . VAL A 1 90 ? -7.743 -3.138 -8.136 1.00 94.62 90 VAL A N 1
ATOM 695 C CA . VAL A 1 90 ? -7.635 -2.699 -9.537 1.00 94.62 90 VAL A CA 1
ATOM 696 C C . VAL A 1 90 ? -6.310 -1.973 -9.769 1.00 94.62 90 VAL A C 1
ATOM 698 O O . VAL A 1 90 ? -5.552 -2.352 -10.663 1.00 94.62 90 VAL A O 1
ATOM 701 N N . LEU A 1 91 ? -5.972 -1.000 -8.922 1.00 93.81 91 LEU A N 1
ATOM 702 C CA . LEU A 1 91 ? -4.718 -0.254 -9.034 1.00 93.81 91 LEU A CA 1
ATOM 703 C C . LEU A 1 91 ? -3.499 -1.159 -8.862 1.00 93.81 91 LEU A C 1
ATOM 705 O O . LEU A 1 91 ? -2.544 -1.050 -9.623 1.00 93.81 91 LEU A O 1
ATOM 709 N N . THR A 1 92 ? -3.542 -2.098 -7.920 1.00 92.88 92 THR A N 1
ATOM 710 C CA . THR A 1 92 ? -2.460 -3.066 -7.715 1.00 92.88 92 THR A CA 1
ATOM 711 C C . THR A 1 92 ? -2.316 -3.985 -8.929 1.00 92.88 92 THR A C 1
ATOM 713 O O . THR A 1 92 ? -1.201 -4.250 -9.366 1.00 92.88 92 THR A O 1
ATOM 716 N N . THR A 1 93 ? -3.404 -4.449 -9.542 1.00 91.31 93 THR A N 1
ATOM 717 C CA . THR A 1 93 ? -3.312 -5.298 -10.743 1.00 91.31 93 THR A CA 1
ATOM 718 C C . THR A 1 93 ? -2.767 -4.561 -11.965 1.00 91.31 93 THR A C 1
ATOM 720 O O . THR A 1 93 ? -2.049 -5.170 -12.750 1.00 91.31 93 THR A O 1
ATOM 723 N N . GLN A 1 94 ? -3.069 -3.268 -12.112 1.00 92.88 94 GLN A N 1
ATOM 724 C CA . GLN A 1 94 ? -2.650 -2.468 -13.268 1.00 92.88 94 GLN A CA 1
ATOM 725 C C . GLN A 1 94 ? -1.261 -1.843 -13.105 1.00 92.88 94 GLN A C 1
ATOM 727 O O . GLN A 1 94 ? -0.511 -1.762 -14.071 1.00 92.88 94 GLN A O 1
ATOM 732 N N . PHE A 1 95 ? -0.919 -1.406 -11.892 1.00 93.44 95 PHE A N 1
ATOM 733 C CA . PHE A 1 95 ? 0.285 -0.620 -11.602 1.00 93.44 95 PHE A CA 1
ATOM 734 C C . PHE A 1 95 ? 1.243 -1.321 -10.639 1.00 93.44 95 PHE A C 1
ATOM 736 O O . PHE A 1 95 ? 2.104 -0.684 -10.030 1.00 93.44 95 PHE A O 1
ATOM 743 N N . SER A 1 96 ? 1.138 -2.641 -10.502 1.00 92.69 96 SER A N 1
ATOM 744 C CA . SER A 1 96 ? 2.191 -3.427 -9.870 1.00 92.69 96 SER A CA 1
ATOM 745 C C . SER A 1 96 ? 2.373 -4.773 -10.548 1.00 92.69 96 SER A C 1
ATOM 747 O O . SER A 1 96 ? 1.417 -5.356 -11.061 1.00 92.69 96 SER A O 1
ATOM 749 N N . CYS A 1 97 ? 3.591 -5.295 -10.487 1.00 92.00 97 CYS A N 1
ATOM 750 C CA . CYS A 1 97 ? 3.943 -6.585 -11.059 1.00 92.00 97 CYS A CA 1
ATOM 751 C C . CYS A 1 97 ? 4.500 -7.533 -9.998 1.00 92.00 97 CYS A C 1
ATOM 753 O O . CYS A 1 97 ? 5.173 -7.080 -9.070 1.00 92.00 97 CYS A O 1
ATOM 755 N N . PRO A 1 98 ? 4.221 -8.842 -10.111 1.00 90.81 98 PRO A N 1
ATOM 756 C CA . PRO A 1 98 ? 4.771 -9.827 -9.194 1.00 90.81 98 PRO A CA 1
ATOM 757 C C . PRO A 1 98 ? 6.287 -9.938 -9.387 1.00 90.81 98 PRO A C 1
ATOM 759 O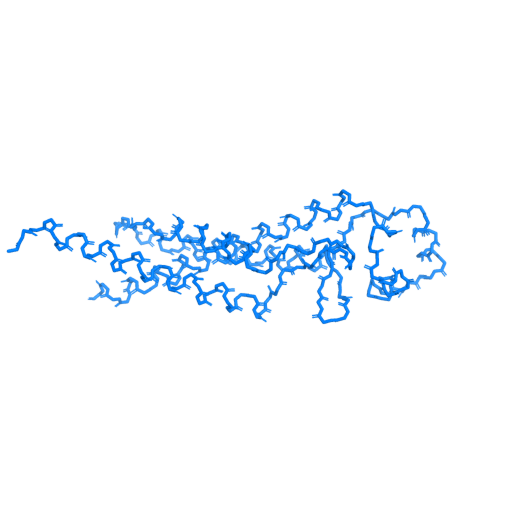 O . PRO A 1 98 ? 6.769 -10.083 -10.510 1.00 90.81 98 PRO A O 1
ATOM 762 N N . PHE A 1 99 ? 7.029 -9.875 -8.286 1.00 87.25 99 PHE A N 1
ATOM 763 C CA . PHE A 1 99 ? 8.467 -10.098 -8.241 1.00 87.25 99 PHE A CA 1
ATOM 764 C C . PHE A 1 99 ? 8.818 -10.759 -6.908 1.00 87.25 99 PHE A C 1
ATOM 766 O O . PHE A 1 99 ? 8.539 -10.197 -5.850 1.00 87.25 99 PHE A O 1
ATOM 773 N N . THR A 1 100 ? 9.418 -11.951 -6.982 1.00 85.25 100 THR A N 1
ATOM 774 C CA . THR A 1 100 ? 9.621 -12.853 -5.835 1.00 85.25 100 THR A CA 1
ATOM 775 C C . THR A 1 100 ? 8.307 -13.127 -5.084 1.00 85.25 100 THR A C 1
ATOM 777 O O . THR A 1 100 ? 7.341 -13.545 -5.718 1.00 85.25 100 THR A O 1
ATOM 780 N N . ASP A 1 101 ? 8.255 -12.891 -3.771 1.00 81.00 101 ASP A N 1
ATOM 781 C CA . ASP A 1 101 ? 7.084 -13.129 -2.911 1.00 81.00 101 ASP A CA 1
ATOM 782 C C . ASP A 1 101 ? 6.164 -11.902 -2.792 1.00 81.00 101 ASP A C 1
ATOM 784 O O . ASP A 1 101 ? 5.137 -11.949 -2.117 1.00 81.00 101 ASP A O 1
ATOM 788 N N . ASN A 1 102 ? 6.531 -10.782 -3.424 1.00 83.81 102 ASN A N 1
ATOM 789 C CA . ASN A 1 102 ? 5.827 -9.509 -3.304 1.00 83.81 102 ASN A CA 1
ATOM 790 C C . ASN A 1 102 ? 5.441 -8.943 -4.675 1.00 83.81 102 ASN A C 1
ATOM 792 O O . ASN A 1 102 ? 5.715 -9.507 -5.736 1.00 83.81 102 ASN A O 1
ATOM 796 N N . ARG A 1 103 ? 4.769 -7.793 -4.657 1.00 90.06 103 ARG A N 1
ATOM 797 C CA . ARG A 1 103 ? 4.479 -7.009 -5.858 1.00 90.06 103 ARG A CA 1
ATOM 798 C C . ARG A 1 103 ? 5.278 -5.716 -5.819 1.00 90.06 103 ARG A C 1
ATOM 800 O O . ARG A 1 103 ? 5.350 -5.080 -4.773 1.00 90.06 103 ARG A O 1
ATOM 807 N N . MET A 1 104 ? 5.847 -5.315 -6.948 1.00 90.56 104 MET A N 1
ATOM 808 C CA . MET A 1 104 ? 6.564 -4.049 -7.102 1.00 90.56 104 MET A CA 1
ATOM 809 C C . MET A 1 104 ? 5.718 -3.060 -7.891 1.00 90.56 104 MET A C 1
ATOM 811 O O . MET A 1 104 ? 5.137 -3.431 -8.911 1.00 90.56 104 MET A O 1
ATOM 815 N N . ALA A 1 105 ? 5.653 -1.812 -7.433 1.00 92.31 105 ALA A N 1
ATOM 816 C CA . ALA A 1 105 ? 4.986 -0.739 -8.161 1.00 92.31 105 ALA A CA 1
ATOM 817 C C . ALA A 1 105 ? 5.702 -0.455 -9.493 1.00 92.31 105 ALA A C 1
ATOM 819 O O . ALA A 1 105 ? 6.936 -0.447 -9.560 1.00 92.31 105 ALA A O 1
ATOM 820 N N . ILE A 1 106 ? 4.920 -0.202 -10.541 1.00 93.50 106 ILE A N 1
ATOM 821 C CA . ILE A 1 106 ? 5.408 0.103 -11.890 1.00 93.50 106 ILE A CA 1
ATOM 822 C C . ILE A 1 106 ? 4.895 1.463 -12.372 1.00 93.50 106 ILE A C 1
ATOM 824 O O . ILE A 1 106 ? 3.928 2.011 -11.840 1.00 93.50 106 ILE A O 1
ATOM 828 N N . GLY A 1 107 ? 5.567 2.021 -13.379 1.00 91.88 107 GLY A N 1
ATOM 829 C CA . GLY A 1 107 ? 5.102 3.212 -14.086 1.00 91.88 107 GLY A CA 1
ATOM 830 C C . GLY A 1 107 ? 4.160 2.869 -15.241 1.00 91.88 107 GLY A C 1
ATOM 831 O O . GLY A 1 107 ? 3.924 1.706 -15.557 1.00 91.88 107 GLY A O 1
ATOM 832 N N . TRP A 1 108 ? 3.645 3.904 -15.901 1.00 91.88 108 TRP A N 1
ATOM 833 C CA . TRP A 1 108 ? 2.760 3.757 -17.063 1.00 91.88 108 TRP A CA 1
ATOM 834 C C . TRP A 1 108 ? 3.486 3.925 -18.401 1.00 91.88 108 TRP A C 1
ATOM 836 O O . TRP A 1 108 ? 2.958 3.515 -19.431 1.00 91.88 108 TRP A O 1
ATOM 846 N N . ALA A 1 109 ? 4.679 4.529 -18.413 1.00 93.25 109 ALA A N 1
ATOM 847 C CA . ALA A 1 109 ? 5.475 4.716 -19.623 1.00 93.25 109 ALA A CA 1
ATOM 848 C C . ALA A 1 109 ? 6.872 4.113 -19.460 1.00 93.25 109 ALA A C 1
ATOM 850 O O . ALA A 1 109 ? 7.574 4.408 -18.493 1.00 93.25 109 ALA A O 1
ATOM 851 N N . TYR A 1 110 ? 7.278 3.292 -20.427 1.00 92.75 110 TYR A N 1
ATOM 852 C CA . TYR A 1 110 ? 8.618 2.718 -20.468 1.00 92.75 110 TYR A CA 1
ATOM 853 C C . TYR A 1 110 ? 9.671 3.775 -20.812 1.00 92.75 110 TYR A C 1
ATOM 855 O O . TYR A 1 110 ? 9.426 4.694 -21.597 1.00 92.75 110 TYR A O 1
ATOM 863 N N . LEU A 1 111 ? 10.868 3.615 -20.252 1.00 93.75 111 LEU A N 1
ATOM 864 C CA . LEU A 1 111 ? 12.062 4.312 -20.720 1.00 93.75 111 LEU A CA 1
ATOM 865 C C . LEU A 1 111 ? 12.438 3.826 -22.133 1.00 93.75 111 LEU A C 1
ATOM 867 O O . LEU A 1 111 ? 12.132 2.682 -22.474 1.00 93.75 111 LEU A O 1
ATOM 871 N N . PRO A 1 112 ? 13.134 4.640 -22.953 1.00 94.00 112 PRO A N 1
ATOM 872 C CA . PRO A 1 112 ? 13.471 4.266 -24.331 1.00 94.00 112 PRO A CA 1
ATOM 873 C C . PRO A 1 112 ? 14.209 2.924 -24.438 1.00 94.00 112 PRO A C 1
ATOM 875 O O . PRO A 1 112 ? 13.863 2.085 -25.263 1.00 94.00 112 PRO A O 1
ATOM 878 N N . THR A 1 113 ? 15.165 2.683 -23.538 1.00 91.38 113 THR A N 1
ATOM 879 C CA . THR A 1 113 ? 15.941 1.436 -23.469 1.00 91.38 113 THR A CA 1
ATOM 880 C C . THR A 1 113 ? 15.069 0.216 -23.174 1.00 91.38 113 THR A C 1
ATOM 882 O O . THR A 1 113 ? 15.256 -0.840 -23.773 1.00 91.38 113 THR A O 1
ATOM 885 N N . ALA A 1 114 ? 14.090 0.356 -22.280 1.00 90.56 114 ALA A N 1
ATOM 886 C CA . ALA A 1 114 ? 13.151 -0.707 -21.948 1.00 90.56 114 ALA A CA 1
ATOM 887 C C . ALA A 1 114 ? 12.115 -0.930 -23.057 1.00 90.56 114 ALA A C 1
ATOM 889 O O . ALA A 1 114 ? 11.765 -2.070 -23.350 1.00 90.56 114 ALA A O 1
ATOM 890 N N . ALA A 1 115 ? 11.665 0.137 -23.721 1.00 92.44 115 ALA A N 1
ATOM 891 C CA . ALA A 1 115 ? 10.763 0.039 -24.864 1.00 92.44 115 ALA A CA 1
ATOM 892 C C . ALA A 1 115 ? 11.408 -0.735 -26.028 1.00 92.44 115 ALA A C 1
ATOM 894 O O . ALA A 1 115 ? 10.767 -1.610 -26.611 1.00 92.44 115 ALA A O 1
ATOM 895 N N . GLU A 1 116 ? 12.686 -0.476 -26.326 1.00 92.88 116 GLU A N 1
ATOM 896 C CA . GLU A 1 116 ? 13.447 -1.249 -27.317 1.00 92.88 116 GLU A CA 1
ATOM 897 C C . GLU A 1 116 ? 13.604 -2.718 -26.914 1.00 92.88 116 GLU A C 1
ATOM 899 O O . GLU A 1 116 ? 13.476 -3.609 -27.757 1.00 92.88 116 GLU A O 1
ATOM 904 N N . TYR A 1 117 ? 13.859 -2.982 -25.632 1.00 89.94 117 TYR A N 1
ATOM 905 C CA . TYR A 1 117 ? 13.988 -4.340 -25.112 1.00 89.94 117 TYR A CA 1
ATOM 906 C C . TYR A 1 117 ? 12.680 -5.137 -25.250 1.00 89.94 117 TYR A C 1
ATOM 908 O O . TYR A 1 117 ? 12.697 -6.261 -25.753 1.00 89.94 117 TYR A O 1
ATOM 916 N N . ILE A 1 118 ? 11.540 -4.537 -24.895 1.00 91.25 118 ILE A N 1
ATOM 917 C CA . ILE A 1 118 ? 10.208 -5.153 -25.027 1.00 91.25 118 ILE A CA 1
ATOM 918 C C . ILE A 1 118 ? 9.848 -5.371 -26.498 1.00 91.25 118 ILE A C 1
ATOM 920 O O . ILE A 1 118 ? 9.310 -6.417 -26.853 1.00 91.25 118 ILE A O 1
ATOM 924 N N . ALA A 1 119 ? 10.182 -4.423 -27.378 1.00 92.75 119 ALA A N 1
ATOM 925 C CA . ALA A 1 119 ? 9.941 -4.566 -28.813 1.00 92.75 119 ALA A CA 1
ATOM 926 C C . ALA A 1 119 ? 10.701 -5.758 -29.422 1.00 92.75 119 ALA A C 1
ATOM 928 O O . ALA A 1 119 ? 10.218 -6.376 -30.371 1.00 92.75 119 ALA A O 1
ATOM 929 N N . ARG A 1 120 ? 11.875 -6.102 -28.873 1.00 93.12 120 ARG A N 1
ATOM 930 C CA . ARG A 1 120 ? 12.662 -7.276 -29.286 1.00 93.12 120 ARG A CA 1
ATOM 931 C C . ARG A 1 120 ? 12.184 -8.584 -28.654 1.00 93.12 120 ARG A C 1
ATOM 933 O O . ARG A 1 120 ? 12.475 -9.640 -29.205 1.00 93.12 120 ARG A O 1
ATOM 940 N N . ASN A 1 121 ? 11.447 -8.517 -27.546 1.00 91.19 121 ASN A N 1
ATOM 941 C CA . ASN A 1 121 ? 10.953 -9.673 -26.798 1.00 91.19 121 ASN A CA 1
ATOM 942 C C . ASN A 1 121 ? 9.421 -9.598 -26.620 1.00 91.19 121 ASN A C 1
ATOM 944 O O . ASN A 1 121 ? 8.924 -9.467 -25.496 1.00 91.19 121 ASN A O 1
ATOM 948 N N . PRO A 1 122 ? 8.639 -9.653 -27.717 1.00 85.50 122 PRO A N 1
ATOM 949 C CA . PRO A 1 122 ? 7.187 -9.576 -27.629 1.00 85.50 122 PRO A CA 1
ATOM 950 C C . PRO A 1 122 ? 6.629 -10.781 -26.857 1.00 85.50 122 PRO A C 1
ATOM 952 O O . PRO A 1 122 ? 6.961 -11.926 -27.151 1.00 85.50 122 PRO A O 1
ATOM 955 N N . GLY A 1 123 ? 5.755 -10.520 -25.883 1.00 82.94 123 GLY A N 1
ATOM 956 C CA . GLY A 1 123 ? 5.131 -11.557 -25.049 1.00 82.94 123 GLY A CA 1
ATOM 957 C C . GLY A 1 123 ? 5.844 -11.832 -23.724 1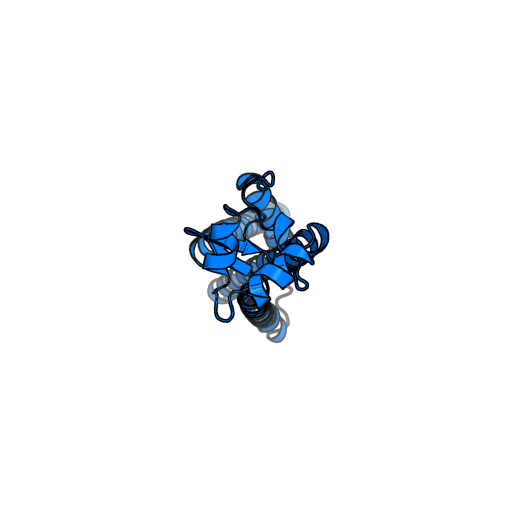.00 82.94 123 GLY A C 1
ATOM 958 O O . GLY A 1 123 ? 5.453 -12.749 -23.008 1.00 82.94 123 GLY A O 1
ATOM 959 N N . GLN A 1 124 ? 6.866 -11.050 -23.380 1.00 85.62 124 GLN A N 1
ATOM 960 C CA . GLN A 1 124 ? 7.517 -11.161 -22.085 1.00 85.62 124 GLN A CA 1
ATOM 961 C C . GLN A 1 124 ? 6.626 -10.617 -20.959 1.00 85.62 124 GLN A C 1
ATOM 963 O O . GLN A 1 124 ? 6.196 -9.461 -20.987 1.00 85.62 124 GLN A O 1
ATOM 968 N N . ASP A 1 125 ? 6.371 -11.452 -19.952 1.00 87.69 125 ASP A N 1
ATOM 969 C CA . ASP A 1 125 ? 5.605 -11.056 -18.773 1.00 87.69 125 ASP A CA 1
ATOM 970 C C . ASP A 1 125 ? 6.348 -10.005 -17.943 1.00 87.69 125 ASP A C 1
ATOM 972 O O . ASP A 1 125 ? 7.576 -9.999 -17.835 1.00 87.69 125 ASP A O 1
ATOM 976 N N . CYS A 1 126 ? 5.586 -9.140 -17.273 1.00 88.81 126 CYS A N 1
ATOM 977 C CA . CYS A 1 126 ? 6.151 -8.071 -16.453 1.00 88.81 126 CYS A CA 1
ATOM 978 C C . CYS A 1 126 ? 7.067 -8.586 -15.323 1.00 88.81 126 CYS A C 1
ATOM 980 O O . CYS A 1 126 ? 8.028 -7.916 -14.956 1.00 88.81 126 CYS A O 1
ATOM 982 N N . SER A 1 127 ? 6.807 -9.780 -14.780 1.00 88.81 127 SER A N 1
ATOM 983 C CA . SER A 1 127 ? 7.673 -10.412 -13.772 1.00 88.81 127 SER A CA 1
ATOM 984 C C . SER A 1 127 ? 9.053 -10.761 -14.327 1.00 88.81 127 SER A C 1
ATOM 986 O O . SER A 1 127 ? 10.061 -10.506 -13.667 1.00 88.81 127 SER A O 1
ATOM 988 N N . LEU A 1 128 ? 9.098 -11.302 -15.547 1.00 89.06 128 LEU A N 1
ATOM 989 C CA . LEU A 1 128 ? 10.331 -11.633 -16.259 1.00 89.06 128 LEU A CA 1
ATOM 990 C C . LEU A 1 128 ? 11.092 -10.361 -16.628 1.00 89.06 128 LEU A C 1
ATOM 992 O O . LEU A 1 128 ? 12.293 -10.287 -16.398 1.00 89.06 128 LEU A O 1
ATOM 996 N N . LEU A 1 129 ? 10.378 -9.329 -17.085 1.00 89.56 129 LEU A N 1
ATOM 997 C CA . LEU A 1 129 ? 10.976 -8.026 -17.360 1.00 89.56 129 LEU A CA 1
ATOM 998 C C . LEU A 1 129 ? 11.660 -7.453 -16.110 1.00 89.56 129 LEU A C 1
ATOM 1000 O O . LEU A 1 129 ? 12.796 -7.006 -16.177 1.00 89.56 129 LEU A O 1
ATOM 1004 N N . ILE A 1 130 ? 11.014 -7.490 -14.943 1.00 89.25 130 ILE A N 1
ATOM 1005 C CA . ILE A 1 130 ? 11.634 -6.996 -13.703 1.00 89.25 130 ILE A CA 1
ATOM 1006 C C . ILE A 1 130 ? 12.827 -7.873 -13.286 1.00 89.25 130 ILE A C 1
ATOM 1008 O O . ILE A 1 130 ? 13.823 -7.344 -12.781 1.00 89.25 130 ILE A O 1
ATOM 1012 N N . ALA A 1 131 ? 12.756 -9.188 -13.508 1.00 88.62 131 ALA A N 1
ATOM 1013 C CA . ALA A 1 131 ? 13.847 -10.117 -13.217 1.00 88.62 131 ALA A CA 1
ATOM 1014 C C . ALA A 1 131 ? 15.104 -9.844 -14.049 1.00 88.62 131 ALA A C 1
ATOM 1016 O O . ALA A 1 131 ? 16.200 -9.842 -13.484 1.00 88.62 131 ALA A O 1
ATOM 1017 N N . ASP A 1 132 ? 14.954 -9.510 -15.329 1.00 88.69 132 ASP A N 1
ATOM 1018 C CA . ASP A 1 132 ? 16.087 -9.206 -16.212 1.00 88.69 132 ASP A CA 1
ATOM 1019 C C . ASP A 1 132 ? 16.822 -7.919 -15.821 1.00 88.69 132 ASP A C 1
ATOM 1021 O O . ASP A 1 132 ? 18.029 -7.795 -16.023 1.00 88.69 132 ASP A O 1
ATOM 1025 N N . TYR A 1 133 ? 16.121 -6.987 -15.173 1.00 87.25 133 TYR A N 1
ATOM 1026 C CA . TYR A 1 133 ? 16.708 -5.782 -14.579 1.00 87.25 133 TYR A CA 1
ATOM 1027 C C . TYR A 1 133 ? 17.023 -5.953 -13.079 1.00 87.25 133 TYR A C 1
ATOM 1029 O O . TYR A 1 133 ? 17.188 -4.967 -12.359 1.00 87.25 133 TYR A O 1
ATOM 1037 N N . ILE A 1 134 ? 17.111 -7.194 -12.580 1.00 85.81 134 ILE A N 1
ATOM 1038 C CA . ILE A 1 134 ? 17.537 -7.555 -11.209 1.00 85.81 134 ILE A CA 1
ATOM 1039 C C . ILE A 1 134 ? 16.630 -6.937 -10.112 1.00 85.81 134 ILE A C 1
ATOM 1041 O O . ILE A 1 134 ? 17.008 -6.791 -8.945 1.00 85.81 134 ILE A O 1
ATOM 1045 N N . GLY A 1 135 ? 15.382 -6.600 -10.450 1.00 81.38 135 GLY A N 1
ATOM 1046 C CA . GLY A 1 135 ? 14.450 -5.927 -9.538 1.00 81.38 135 GLY A CA 1
ATOM 1047 C C . GLY A 1 135 ? 14.614 -4.406 -9.474 1.00 81.38 135 GLY A C 1
ATOM 1048 O O . GLY A 1 135 ? 14.017 -3.761 -8.605 1.00 81.38 135 GLY A O 1
ATOM 1049 N N . ASN A 1 136 ? 15.415 -3.816 -10.366 1.00 85.25 136 ASN A N 1
ATOM 1050 C CA . ASN A 1 136 ? 15.566 -2.373 -10.455 1.00 85.25 136 ASN A CA 1
ATOM 1051 C C . ASN A 1 136 ? 14.569 -1.759 -11.451 1.00 85.25 136 ASN A C 1
ATOM 1053 O O . ASN A 1 136 ? 14.866 -1.532 -12.625 1.00 85.25 136 ASN A O 1
ATOM 1057 N N . THR A 1 137 ? 13.366 -1.453 -10.961 1.00 87.12 137 THR A N 1
ATOM 1058 C CA . THR A 1 137 ? 12.289 -0.901 -11.794 1.00 87.12 137 THR A CA 1
ATOM 1059 C C . THR A 1 137 ? 12.566 0.517 -12.302 1.00 87.12 137 THR A C 1
ATOM 1061 O O . THR A 1 137 ? 11.959 0.916 -13.295 1.00 87.12 137 THR A O 1
ATOM 1064 N N . ASN A 1 138 ? 13.520 1.257 -11.716 1.00 86.88 138 ASN A N 1
ATOM 1065 C CA . ASN A 1 138 ? 13.882 2.605 -12.178 1.00 86.88 138 ASN A CA 1
ATOM 1066 C C . ASN A 1 138 ? 14.623 2.624 -13.531 1.00 86.88 138 ASN A C 1
ATOM 1068 O O . ASN A 1 138 ? 14.720 3.677 -14.159 1.00 86.88 138 ASN A O 1
ATOM 1072 N N . MET A 1 139 ? 15.114 1.463 -13.980 1.00 89.19 139 MET A N 1
ATOM 1073 C CA . MET A 1 139 ? 15.737 1.271 -15.294 1.00 89.19 139 MET A CA 1
ATOM 1074 C C . MET A 1 139 ? 14.707 0.949 -16.380 1.00 89.19 139 MET A C 1
ATOM 1076 O O . MET A 1 139 ? 15.017 1.018 -17.569 1.00 89.19 139 MET A O 1
ATOM 1080 N N . ILE A 1 140 ? 13.484 0.602 -15.970 1.00 91.88 140 ILE A N 1
ATOM 1081 C CA . ILE A 1 140 ? 12.386 0.220 -16.857 1.00 91.88 140 ILE A CA 1
ATOM 1082 C C . ILE A 1 140 ? 11.387 1.374 -16.991 1.00 91.88 140 ILE A C 1
ATOM 1084 O O . ILE A 1 140 ? 10.989 1.726 -18.101 1.00 91.88 140 ILE A O 1
ATOM 1088 N N . TRP A 1 141 ? 11.021 1.997 -15.870 1.00 94.50 141 TRP A N 1
ATOM 1089 C CA . TRP A 1 141 ? 10.099 3.129 -15.810 1.00 94.50 141 TRP A CA 1
ATOM 1090 C C . TRP A 1 141 ? 10.747 4.328 -15.112 1.00 94.50 141 TRP A C 1
ATOM 1092 O O . TRP A 1 141 ? 11.589 4.149 -14.230 1.00 94.50 141 TRP A O 1
ATOM 1102 N N . PRO A 1 142 ? 10.326 5.566 -15.423 1.00 93.38 142 PRO A N 1
ATOM 1103 C CA . PRO A 1 142 ? 10.815 6.736 -14.711 1.00 93.38 142 PRO A CA 1
ATOM 1104 C C . PRO A 1 142 ? 10.486 6.675 -13.211 1.00 93.38 142 PRO A C 1
ATOM 1106 O O . PRO A 1 142 ? 9.337 6.454 -12.823 1.00 93.38 142 PRO A O 1
ATOM 1109 N N . ALA A 1 143 ? 11.477 6.956 -12.360 1.00 90.31 143 ALA A N 1
ATOM 1110 C CA . ALA A 1 143 ? 11.342 6.861 -10.902 1.00 90.31 143 ALA A CA 1
ATOM 1111 C C . ALA A 1 143 ? 10.169 7.681 -10.333 1.00 90.31 143 ALA A C 1
ATOM 1113 O O . ALA A 1 143 ? 9.463 7.217 -9.440 1.00 90.31 143 ALA A O 1
ATOM 1114 N N . TYR A 1 144 ? 9.911 8.876 -10.878 1.00 91.19 144 TYR A N 1
ATOM 1115 C CA . TYR A 1 144 ? 8.795 9.716 -10.434 1.00 91.19 144 TYR A CA 1
ATOM 1116 C C . TYR A 1 144 ? 7.431 9.047 -10.674 1.00 91.19 144 TYR A C 1
ATOM 1118 O O . TYR A 1 144 ? 6.537 9.188 -9.847 1.00 91.19 144 TYR A O 1
ATOM 1126 N N . GLN A 1 145 ? 7.272 8.282 -11.762 1.00 93.25 145 GLN A N 1
ATOM 1127 C CA . GLN A 1 145 ? 6.021 7.575 -12.056 1.00 93.25 145 GLN A CA 1
ATOM 1128 C C . GLN A 1 145 ? 5.784 6.457 -11.049 1.00 93.25 145 GLN A C 1
ATOM 1130 O O . GLN A 1 145 ? 4.682 6.333 -10.519 1.00 93.25 145 GLN A O 1
ATOM 1135 N N . ILE A 1 146 ? 6.838 5.695 -10.745 1.00 91.31 146 ILE A N 1
ATOM 1136 C CA . ILE A 1 146 ? 6.798 4.610 -9.762 1.00 91.31 146 ILE A CA 1
ATOM 1137 C C . ILE A 1 146 ? 6.396 5.160 -8.393 1.00 91.31 146 ILE A C 1
ATOM 1139 O O . ILE A 1 146 ? 5.502 4.611 -7.760 1.00 91.31 146 ILE A O 1
ATOM 1143 N N . ILE A 1 147 ? 7.004 6.268 -7.953 1.00 91.44 147 ILE A N 1
ATOM 1144 C CA . ILE A 1 147 ? 6.687 6.890 -6.659 1.00 91.44 147 ILE A CA 1
ATOM 1145 C C . ILE A 1 147 ? 5.233 7.371 -6.620 1.00 91.44 147 ILE A C 1
ATOM 1147 O O . ILE A 1 147 ? 4.542 7.115 -5.636 1.00 91.44 147 ILE A O 1
ATOM 1151 N N . ILE A 1 148 ? 4.748 8.043 -7.671 1.00 92.25 148 ILE A N 1
ATOM 1152 C CA . ILE A 1 148 ? 3.362 8.537 -7.721 1.00 92.25 148 ILE A CA 1
ATOM 1153 C C . ILE A 1 148 ? 2.374 7.367 -7.666 1.00 92.25 148 ILE A C 1
ATOM 1155 O O . ILE A 1 148 ? 1.432 7.404 -6.874 1.00 92.25 148 ILE A O 1
ATOM 1159 N N . MET A 1 149 ? 2.594 6.319 -8.465 1.00 93.12 149 MET A N 1
ATOM 1160 C CA . MET A 1 149 ? 1.722 5.141 -8.474 1.00 93.12 149 MET A CA 1
ATOM 1161 C C . MET A 1 149 ? 1.773 4.396 -7.142 1.00 93.12 149 MET A C 1
ATOM 1163 O O . MET A 1 149 ? 0.730 4.039 -6.598 1.00 93.12 149 MET A O 1
ATOM 1167 N N . TRP A 1 150 ? 2.965 4.230 -6.568 1.00 91.81 150 TRP A N 1
ATOM 1168 C CA . TRP A 1 150 ? 3.139 3.628 -5.252 1.00 91.81 150 TRP A CA 1
ATOM 1169 C C . TRP A 1 150 ? 2.376 4.402 -4.171 1.00 91.81 150 TRP A C 1
ATOM 1171 O O . TRP A 1 150 ? 1.604 3.798 -3.432 1.00 91.81 150 TRP A O 1
ATOM 1181 N N . LEU A 1 151 ? 2.512 5.733 -4.123 1.00 90.62 151 LEU A N 1
ATOM 1182 C CA . LEU A 1 151 ? 1.773 6.583 -3.184 1.00 90.62 151 LEU A CA 1
ATOM 1183 C C . LEU A 1 151 ? 0.260 6.456 -3.370 1.00 90.62 151 LEU A C 1
ATOM 1185 O O . LEU A 1 151 ? -0.473 6.408 -2.385 1.00 90.62 151 LEU A O 1
ATOM 1189 N N . PHE A 1 152 ? -0.212 6.388 -4.614 1.00 92.12 152 PHE A N 1
ATOM 1190 C CA . PHE A 1 152 ? -1.636 6.275 -4.910 1.00 92.12 152 PHE A CA 1
ATOM 1191 C C . PHE A 1 152 ? -2.215 4.928 -4.456 1.00 92.12 152 PHE A C 1
ATOM 1193 O O . PHE A 1 152 ? -3.248 4.893 -3.785 1.00 92.12 152 PHE A O 1
ATOM 1200 N N . ILE A 1 153 ? -1.515 3.825 -4.743 1.00 92.25 153 ILE A N 1
ATOM 1201 C CA . ILE A 1 153 ? -1.894 2.480 -4.285 1.00 92.25 153 ILE A CA 1
ATOM 1202 C C . ILE A 1 153 ? -1.834 2.400 -2.758 1.00 92.25 153 ILE A C 1
ATOM 1204 O O . ILE A 1 153 ? -2.763 1.897 -2.126 1.00 92.25 153 ILE A O 1
ATOM 1208 N N . TYR A 1 154 ? -0.769 2.929 -2.157 1.00 89.81 154 TYR A N 1
ATOM 1209 C CA . TYR A 1 154 ? -0.591 2.954 -0.711 1.00 89.81 154 TYR A CA 1
ATOM 1210 C C . TYR A 1 154 ? -1.696 3.761 -0.022 1.00 89.81 154 TYR A C 1
ATOM 1212 O O . TYR A 1 154 ? -2.270 3.319 0.969 1.00 89.81 154 TYR A O 1
ATOM 1220 N N . PHE A 1 155 ? -2.071 4.913 -0.574 1.00 90.00 155 PHE A N 1
ATOM 1221 C CA . PHE A 1 155 ? -3.173 5.709 -0.046 1.00 90.00 155 PHE A CA 1
ATOM 1222 C C . PHE A 1 155 ? -4.515 4.968 -0.138 1.00 90.00 155 PHE A C 1
ATOM 1224 O O . PHE A 1 155 ? -5.270 4.943 0.836 1.00 90.00 155 PHE A O 1
ATOM 1231 N N . ALA A 1 156 ? -4.792 4.305 -1.266 1.00 92.25 156 ALA A N 1
ATOM 1232 C CA . ALA A 1 156 ? -5.983 3.469 -1.420 1.00 92.25 156 ALA A CA 1
ATOM 1233 C C . ALA A 1 156 ? -6.011 2.314 -0.402 1.00 92.25 156 ALA A C 1
ATOM 1235 O O . ALA A 1 156 ? -7.057 2.052 0.195 1.00 92.25 156 ALA A O 1
ATOM 1236 N N . TYR A 1 157 ? -4.862 1.677 -0.155 1.00 90.81 157 TYR A N 1
ATOM 1237 C CA . TYR A 1 157 ? -4.698 0.643 0.867 1.00 90.81 157 TYR A CA 1
ATOM 1238 C C . TYR A 1 157 ? -5.020 1.175 2.268 1.00 90.81 157 TYR A C 1
ATOM 1240 O O . TYR A 1 157 ? -5.886 0.632 2.952 1.00 90.81 157 TYR A O 1
ATOM 1248 N N . VAL A 1 158 ? -4.391 2.279 2.680 1.00 88.56 158 VAL A N 1
ATOM 1249 C CA . VAL A 1 158 ? -4.608 2.889 4.002 1.00 88.56 158 VAL A CA 1
ATOM 1250 C C . VAL A 1 158 ? -6.077 3.265 4.205 1.00 88.56 158 VAL A C 1
ATOM 1252 O O . VAL A 1 158 ? -6.638 2.987 5.266 1.00 88.56 158 VAL A O 1
ATOM 1255 N N . LEU A 1 159 ? -6.726 3.849 3.193 1.00 89.56 159 LEU A N 1
ATOM 1256 C CA . LEU A 1 159 ? -8.155 4.160 3.253 1.00 89.56 159 LEU A CA 1
ATOM 1257 C C . LEU A 1 159 ? -9.015 2.901 3.378 1.00 89.56 159 LEU A C 1
ATOM 1259 O O . LEU A 1 159 ? -9.923 2.874 4.208 1.00 89.56 159 LEU A O 1
ATOM 1263 N N . ALA A 1 160 ? -8.728 1.855 2.600 1.00 90.50 160 ALA A N 1
ATOM 1264 C CA . ALA A 1 160 ? -9.454 0.590 2.683 1.00 90.50 160 ALA A CA 1
ATOM 1265 C C . ALA A 1 160 ? -9.372 -0.010 4.095 1.00 90.50 160 ALA A C 1
ATOM 1267 O O . ALA A 1 160 ? -10.398 -0.383 4.668 1.00 90.50 160 ALA A O 1
ATOM 1268 N N . VAL A 1 161 ? -8.176 -0.025 4.691 1.00 88.50 161 VAL A N 1
ATOM 1269 C CA . VAL A 1 161 ? -7.953 -0.511 6.061 1.00 88.50 161 VAL A CA 1
ATOM 1270 C C . VAL A 1 161 ? -8.691 0.352 7.085 1.00 88.50 161 VAL A C 1
ATOM 1272 O O . VAL A 1 161 ? -9.370 -0.186 7.962 1.00 88.50 161 VAL A O 1
ATOM 1275 N N . ALA A 1 162 ? -8.634 1.678 6.953 1.00 86.38 162 ALA A N 1
ATOM 1276 C CA . ALA A 1 162 ? -9.313 2.595 7.865 1.00 86.38 162 ALA A CA 1
ATOM 1277 C C . ALA A 1 162 ? -10.84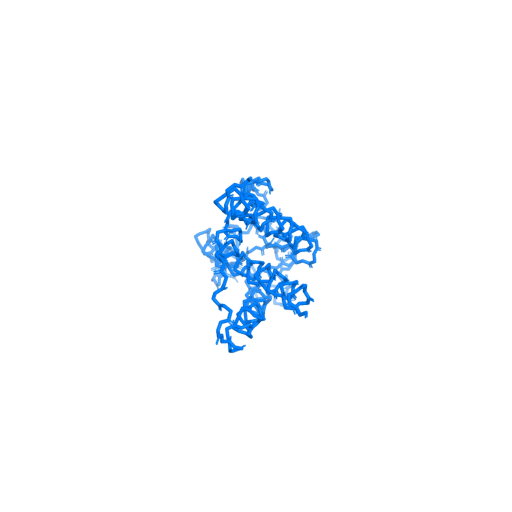5 2.455 7.807 1.00 86.38 162 ALA A C 1
ATOM 1279 O O . ALA A 1 162 ? -11.508 2.400 8.847 1.00 86.38 162 ALA A O 1
ATOM 1280 N N . PHE A 1 163 ? -11.428 2.350 6.609 1.00 88.62 163 PHE A N 1
ATOM 1281 C CA . PHE A 1 163 ? -12.866 2.120 6.437 1.00 88.62 163 PHE A CA 1
ATOM 1282 C C . PHE A 1 163 ? -13.305 0.731 6.897 1.00 88.62 163 PHE A C 1
ATOM 1284 O O . PHE A 1 163 ? -14.369 0.608 7.516 1.00 88.62 163 PHE A O 1
ATOM 1291 N N . ALA A 1 164 ? -12.481 -0.298 6.698 1.00 88.06 164 ALA A N 1
ATOM 1292 C CA . ALA A 1 164 ? -12.726 -1.619 7.266 1.00 88.06 164 ALA A CA 1
ATOM 1293 C C . ALA A 1 164 ? -12.728 -1.572 8.805 1.00 88.06 164 ALA A C 1
ATOM 1295 O O . ALA A 1 164 ? -13.662 -2.076 9.434 1.00 88.06 164 ALA A O 1
ATOM 1296 N N . ALA A 1 165 ? -11.759 -0.882 9.415 1.00 85.81 165 ALA A N 1
ATOM 1297 C CA . ALA A 1 165 ? -11.701 -0.680 10.862 1.00 85.81 165 ALA A CA 1
ATOM 1298 C C . ALA A 1 165 ? -12.934 0.042 11.406 1.00 85.81 165 ALA A C 1
ATOM 1300 O O . ALA A 1 165 ? -13.570 -0.442 12.346 1.00 85.81 165 ALA A O 1
ATOM 1301 N N . MET A 1 166 ? -13.341 1.138 10.766 1.00 83.69 166 MET A N 1
ATOM 1302 C CA . MET A 1 166 ? -14.579 1.838 11.113 1.00 83.69 166 MET A CA 1
ATOM 1303 C C . MET A 1 166 ? -15.816 0.943 11.012 1.00 83.69 166 MET A C 1
ATOM 1305 O O . MET A 1 166 ? -16.699 1.016 11.867 1.00 83.69 166 MET A O 1
ATOM 1309 N N . THR A 1 167 ? -15.887 0.098 9.985 1.00 85.88 167 THR A N 1
ATOM 1310 C CA . THR A 1 167 ? -17.016 -0.813 9.771 1.00 85.88 167 THR A CA 1
ATOM 1311 C C . THR A 1 167 ? -17.120 -1.833 10.902 1.00 85.88 167 THR A C 1
ATOM 1313 O O . THR A 1 167 ? -18.200 -2.006 11.465 1.00 85.88 167 THR A O 1
ATOM 1316 N N . VAL A 1 168 ? -16.003 -2.449 11.300 1.00 86.00 168 VAL A N 1
ATOM 1317 C CA . VAL A 1 168 ? -15.971 -3.420 12.408 1.00 86.00 168 VAL A CA 1
ATOM 1318 C C . VAL A 1 168 ? -16.331 -2.760 13.734 1.00 86.00 168 VAL A C 1
ATOM 1320 O O . VAL A 1 168 ? -17.184 -3.264 14.460 1.00 86.00 168 VAL A O 1
ATOM 1323 N N . VAL A 1 169 ? -15.749 -1.597 14.026 1.00 81.38 169 VAL A N 1
ATOM 1324 C CA . VAL A 1 169 ? -16.055 -0.815 15.232 1.00 81.38 169 VAL A CA 1
ATOM 1325 C C . VAL A 1 169 ? -17.554 -0.509 15.327 1.00 81.38 169 VAL A C 1
ATOM 1327 O O . VAL A 1 169 ? -18.169 -0.694 16.379 1.00 81.38 169 VAL A O 1
ATOM 1330 N N . ARG A 1 170 ? -18.170 -0.083 14.220 1.00 79.62 170 ARG A N 1
ATOM 1331 C CA . ARG A 1 170 ? -19.610 0.204 14.180 1.00 79.62 170 ARG A CA 1
ATOM 1332 C C . ARG A 1 170 ? -20.476 -1.049 14.240 1.00 79.62 170 ARG A C 1
ATOM 1334 O O . ARG A 1 170 ? -21.556 -1.006 14.823 1.00 79.62 170 ARG A O 1
ATOM 1341 N N . ALA A 1 171 ? -20.034 -2.161 13.658 1.00 81.94 171 ALA A N 1
ATOM 1342 C CA . ALA A 1 171 ? -20.719 -3.444 13.787 1.00 81.94 171 ALA A CA 1
ATOM 1343 C C . ALA A 1 171 ? -20.739 -3.915 15.251 1.00 81.94 171 ALA A C 1
ATOM 1345 O O . ALA A 1 171 ? -21.796 -4.293 15.750 1.00 81.94 171 ALA A O 1
ATOM 1346 N N . ILE A 1 172 ? -19.612 -3.800 15.963 1.00 80.00 172 ILE A N 1
ATOM 1347 C CA . ILE A 1 172 ? -19.508 -4.127 17.393 1.00 80.00 172 ILE A CA 1
ATOM 1348 C C . ILE A 1 172 ? -20.486 -3.282 18.221 1.00 80.00 172 ILE A C 1
ATOM 1350 O O . ILE A 1 172 ? -21.204 -3.833 19.051 1.00 80.00 172 ILE A O 1
ATOM 1354 N N . GLN A 1 173 ? -20.583 -1.971 17.968 1.00 74.56 173 GLN A N 1
ATOM 1355 C CA . GLN A 1 173 ? -21.573 -1.118 18.646 1.00 74.56 173 GLN A CA 1
ATOM 1356 C C . GLN A 1 173 ? -23.002 -1.587 18.421 1.00 74.56 173 GLN A C 1
ATOM 1358 O O . GLN A 1 173 ? -23.774 -1.681 19.367 1.00 74.56 173 GLN A O 1
ATOM 1363 N N . HIS A 1 174 ? -23.360 -1.874 17.171 1.00 73.69 174 HIS A N 1
ATOM 1364 C CA . HIS A 1 174 ? -24.721 -2.267 16.833 1.00 73.69 174 HIS A CA 1
ATOM 1365 C C . HIS A 1 174 ? -25.120 -3.609 17.474 1.00 73.69 174 HIS A C 1
ATOM 1367 O O . HIS A 1 174 ? -26.300 -3.843 17.724 1.00 73.69 174 HIS A O 1
ATOM 1373 N N . VAL A 1 175 ? -24.151 -4.490 17.741 1.00 76.19 175 VAL A N 1
ATOM 1374 C CA . VAL A 1 175 ? -24.381 -5.762 18.442 1.00 76.19 175 VAL A CA 1
ATOM 1375 C C . VAL A 1 175 ? -24.413 -5.581 19.964 1.00 76.19 175 VAL A C 1
ATOM 1377 O O . VAL A 1 175 ? -25.248 -6.198 20.609 1.00 76.19 175 VAL A O 1
ATOM 1380 N N . LEU A 1 176 ? -23.536 -4.748 20.539 1.00 67.31 176 LEU A N 1
ATOM 1381 C CA . LEU A 1 176 ? -23.419 -4.566 21.996 1.00 67.31 176 LEU A CA 1
ATOM 1382 C C . LEU A 1 176 ? -24.432 -3.582 22.606 1.00 67.31 176 LEU A C 1
ATOM 1384 O O . LEU A 1 176 ? -24.643 -3.623 23.814 1.00 67.31 176 LEU A O 1
ATOM 1388 N N . ILE A 1 177 ? -24.996 -2.663 21.814 1.00 61.03 177 ILE A N 1
ATOM 1389 C CA . ILE A 1 177 ? -25.917 -1.601 22.279 1.00 61.03 177 ILE A CA 1
ATOM 1390 C C . ILE A 1 177 ? -27.387 -1.935 21.926 1.00 61.03 177 ILE A C 1
ATOM 1392 O O . ILE A 1 177 ? -28.282 -1.116 22.118 1.00 61.03 177 ILE A O 1
ATOM 1396 N N . LYS A 1 178 ? -27.654 -3.147 21.428 1.00 48.53 178 LYS A N 1
ATOM 1397 C CA . LYS A 1 178 ? -29.007 -3.721 21.385 1.00 48.53 178 LYS A CA 1
ATOM 1398 C C . LYS A 1 178 ? -29.326 -4.428 22.693 1.00 48.53 178 LYS A C 1
ATOM 1400 O O . LYS A 1 178 ? -30.501 -4.331 23.104 1.00 48.53 178 LYS A O 1
#

Foldseek 3Di:
DDPVVVVVVVLVVLLVLLLVLLLVLLVVLCVPPNQAFAFPPPPTDPPVNLSVVLSVLLSVLQSPDDDPPDPVVLCVLVVQLVVLVVVLVVLCVVQWDDEDPGIYGAADDFDPVLVVVCVVVPPDGPRVSCVVVVRGRCNTHPSVRSVVSSVVSSVSSSSSSSSVSNNVSVVVCVVVVD